Protein AF-A0A2V2ZK84-F1 (afdb_monomer)

Structure (mmCIF, N/CA/C/O backbone)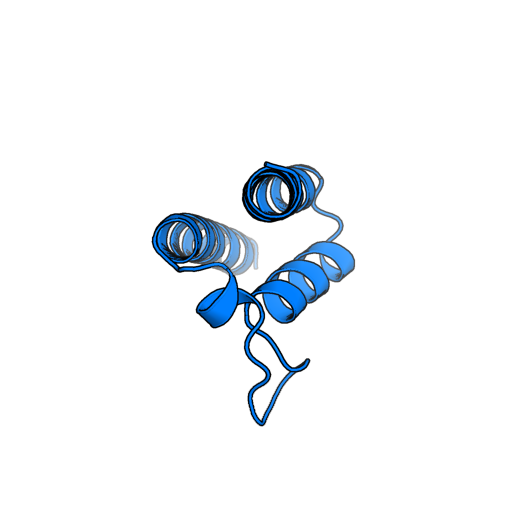:
data_AF-A0A2V2ZK84-F1
#
_entry.id   AF-A0A2V2ZK84-F1
#
loop_
_atom_site.group_PDB
_atom_site.id
_atom_site.type_symbol
_atom_site.label_atom_id
_atom_site.label_alt_id
_atom_site.label_comp_id
_atom_site.label_asym_id
_atom_site.label_entity_id
_atom_site.label_seq_id
_atom_site.pdbx_PDB_ins_code
_atom_site.Cartn_x
_atom_site.Cartn_y
_atom_site.Cartn_z
_atom_site.occupancy
_atom_site.B_iso_or_equiv
_atom_site.auth_seq_id
_atom_site.auth_comp_id
_atom_site.auth_asym_id
_atom_site.auth_atom_id
_atom_site.pdbx_PDB_model_num
ATOM 1 N N . MET A 1 1 ? 12.230 -4.283 -20.300 1.00 66.38 1 MET A N 1
ATOM 2 C CA . MET A 1 1 ? 11.332 -4.839 -19.259 1.00 66.38 1 MET A CA 1
ATOM 3 C C . MET A 1 1 ? 11.795 -4.493 -17.839 1.00 66.38 1 MET A C 1
ATOM 5 O O . MET A 1 1 ? 10.970 -4.053 -17.054 1.00 66.38 1 MET A O 1
ATOM 9 N N . GLN A 1 2 ? 13.095 -4.583 -17.518 1.00 76.12 2 GLN A N 1
ATOM 10 C CA . GLN A 1 2 ? 13.637 -4.231 -16.188 1.00 76.12 2 GLN A CA 1
ATOM 11 C C . GLN A 1 2 ? 13.270 -2.817 -15.691 1.00 76.12 2 GLN A C 1
ATOM 13 O O . GLN A 1 2 ? 13.012 -2.633 -14.506 1.00 76.12 2 GLN A O 1
ATOM 18 N N . THR A 1 3 ? 13.176 -1.829 -16.587 1.00 85.75 3 THR A N 1
ATOM 19 C CA . THR A 1 3 ? 12.797 -0.450 -16.234 1.00 85.75 3 THR A CA 1
ATOM 20 C C . THR A 1 3 ? 11.406 -0.353 -15.605 1.00 85.75 3 THR A C 1
ATOM 22 O O . THR A 1 3 ? 11.229 0.400 -14.655 1.00 85.75 3 THR A O 1
ATOM 25 N N . LEU A 1 4 ? 10.436 -1.140 -16.086 1.00 89.19 4 LEU A N 1
ATOM 26 C CA . LEU A 1 4 ? 9.068 -1.133 -15.556 1.00 89.19 4 LEU A CA 1
ATOM 27 C C . LEU A 1 4 ? 9.000 -1.792 -14.174 1.00 89.19 4 LEU A C 1
ATOM 29 O O . LEU A 1 4 ? 8.338 -1.269 -13.287 1.00 89.19 4 LEU A O 1
ATOM 33 N N . PHE A 1 5 ? 9.750 -2.876 -13.953 1.00 84.88 5 PHE A N 1
ATOM 34 C CA . PHE A 1 5 ? 9.873 -3.480 -12.621 1.00 84.88 5 PHE A CA 1
ATOM 35 C C . PHE A 1 5 ? 10.509 -2.516 -11.616 1.00 84.88 5 PHE A C 1
ATOM 37 O O . PHE A 1 5 ? 10.015 -2.368 -10.502 1.00 84.88 5 PHE A O 1
ATOM 44 N N . ARG A 1 6 ? 11.571 -1.808 -12.022 1.00 86.50 6 ARG A N 1
ATOM 45 C CA . ARG A 1 6 ? 12.213 -0.795 -11.176 1.00 86.50 6 ARG A CA 1
ATOM 46 C C . ARG A 1 6 ? 11.278 0.374 -10.877 1.00 86.50 6 ARG A C 1
ATOM 48 O O . ARG A 1 6 ? 11.242 0.835 -9.743 1.00 86.50 6 ARG A O 1
ATOM 55 N N . TYR A 1 7 ? 10.519 0.831 -11.870 1.00 92.25 7 TYR A N 1
ATOM 56 C CA . TYR A 1 7 ? 9.503 1.861 -11.676 1.00 92.25 7 TYR A CA 1
ATOM 57 C C . TYR A 1 7 ? 8.432 1.409 -10.677 1.00 92.25 7 TYR A C 1
ATOM 59 O O . TYR A 1 7 ? 8.192 2.103 -9.694 1.00 92.25 7 TYR A O 1
ATOM 67 N N . ASN A 1 8 ? 7.872 0.209 -10.862 1.00 89.62 8 ASN A N 1
ATOM 68 C CA . ASN A 1 8 ? 6.880 -0.359 -9.947 1.00 89.62 8 ASN A CA 1
ATOM 69 C C . ASN A 1 8 ? 7.418 -0.462 -8.515 1.00 89.62 8 ASN A C 1
ATOM 71 O O . ASN A 1 8 ? 6.684 -0.196 -7.568 1.00 89.62 8 ASN A O 1
ATOM 75 N N . TRP A 1 9 ? 8.700 -0.799 -8.350 1.00 88.12 9 TRP A N 1
ATOM 76 C CA . TRP A 1 9 ? 9.346 -0.829 -7.039 1.00 88.12 9 TRP A CA 1
ATOM 77 C C . TRP A 1 9 ? 9.423 0.555 -6.388 1.00 88.12 9 TRP A C 1
ATOM 79 O O . TRP A 1 9 ? 9.086 0.695 -5.217 1.00 88.12 9 TRP A O 1
ATOM 89 N N . ILE A 1 10 ? 9.840 1.580 -7.141 1.00 91.38 10 ILE A N 1
ATOM 90 C CA . ILE A 1 10 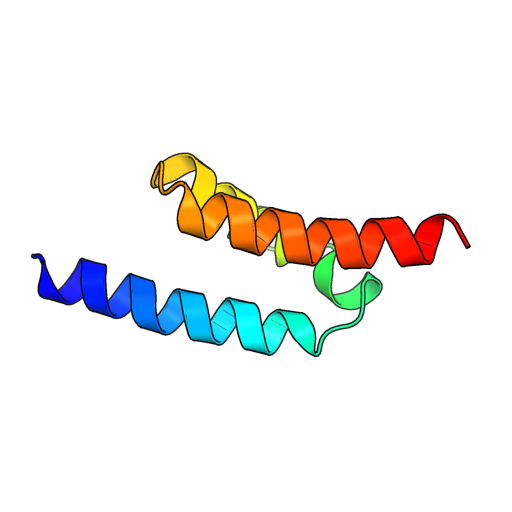? 9.931 2.962 -6.639 1.00 91.38 10 ILE A CA 1
ATOM 91 C C . ILE A 1 10 ? 8.554 3.453 -6.197 1.00 91.38 10 ILE A C 1
ATOM 93 O O . ILE A 1 10 ? 8.405 3.909 -5.067 1.00 91.38 10 ILE A O 1
ATOM 97 N N . VAL A 1 11 ? 7.544 3.281 -7.052 1.00 93.56 11 VAL A N 1
ATOM 98 C CA . VAL A 1 11 ? 6.165 3.662 -6.730 1.00 93.56 11 VAL A CA 1
ATOM 99 C C . VAL A 1 11 ? 5.699 2.923 -5.478 1.00 93.56 11 VAL A C 1
ATOM 101 O O . VAL A 1 11 ? 5.148 3.533 -4.570 1.00 93.56 11 VAL A O 1
ATOM 104 N N . ARG A 1 12 ? 5.970 1.620 -5.359 1.00 91.25 12 ARG A N 1
ATOM 105 C CA . ARG A 1 12 ? 5.555 0.846 -4.183 1.00 91.25 12 ARG A CA 1
ATOM 106 C C . ARG A 1 12 ? 6.183 1.350 -2.879 1.00 91.25 12 ARG A C 1
ATOM 108 O O . ARG A 1 12 ? 5.491 1.394 -1.866 1.00 91.25 12 ARG A O 1
ATOM 115 N N . GLU A 1 13 ? 7.444 1.777 -2.902 1.00 90.56 13 GLU A N 1
ATOM 116 C CA . GLU A 1 13 ? 8.072 2.407 -1.734 1.00 90.56 13 GLU A CA 1
ATOM 117 C C . GLU A 1 13 ? 7.388 3.719 -1.333 1.00 90.56 13 GLU A C 1
ATOM 119 O O . GLU A 1 13 ? 7.216 3.980 -0.141 1.00 90.56 13 GLU A O 1
ATOM 124 N N . GLU A 1 14 ? 6.959 4.530 -2.302 1.00 94.50 14 GLU A N 1
ATOM 125 C CA . GLU A 1 14 ? 6.189 5.752 -2.033 1.00 94.50 14 GLU A CA 1
ATOM 126 C C . GLU A 1 14 ? 4.830 5.427 -1.401 1.00 94.50 14 GLU A C 1
ATOM 128 O O . GLU A 1 14 ? 4.450 6.046 -0.407 1.00 94.50 14 GLU A O 1
ATOM 133 N N . TRP A 1 15 ? 4.143 4.394 -1.898 1.00 93.88 15 TRP A N 1
ATOM 134 C CA . TRP A 1 15 ? 2.889 3.915 -1.310 1.00 93.88 15 TRP A CA 1
ATOM 135 C C . TRP A 1 15 ? 3.060 3.433 0.132 1.00 93.88 15 TRP A C 1
ATOM 137 O O . TRP A 1 15 ? 2.203 3.720 0.967 1.00 93.88 15 TRP A O 1
ATOM 147 N N . TYR A 1 16 ? 4.155 2.735 0.455 1.00 90.94 16 TYR A N 1
ATOM 148 C CA . TYR A 1 16 ? 4.424 2.321 1.835 1.00 90.94 16 TYR A CA 1
ATOM 149 C C . TYR A 1 16 ? 4.603 3.511 2.768 1.00 90.94 16 TYR A C 1
ATOM 151 O O . TYR A 1 16 ? 3.995 3.525 3.834 1.00 90.94 16 TYR A O 1
ATOM 159 N N . ARG A 1 17 ? 5.378 4.521 2.357 1.00 91.50 17 ARG A N 1
ATOM 160 C CA . ARG A 1 17 ? 5.575 5.743 3.152 1.00 91.50 17 ARG A CA 1
ATOM 161 C C . ARG A 1 17 ? 4.267 6.492 3.363 1.00 91.50 17 ARG A C 1
ATOM 163 O O . ARG A 1 17 ? 3.962 6.872 4.482 1.00 91.50 17 ARG A O 1
ATOM 170 N N . TRP A 1 18 ? 3.459 6.627 2.318 1.00 94.44 18 TRP A N 1
ATOM 171 C CA . TRP A 1 18 ? 2.146 7.253 2.443 1.00 94.44 18 TRP A CA 1
ATOM 172 C C . TRP A 1 18 ? 1.221 6.480 3.396 1.00 94.44 18 TRP A C 1
ATOM 174 O O . TRP A 1 18 ? 0.548 7.071 4.236 1.00 94.44 18 TRP A O 1
ATOM 184 N N . CYS A 1 19 ? 1.234 5.145 3.350 1.00 92.62 19 CYS A N 1
ATOM 185 C CA . CYS A 1 19 ? 0.461 4.323 4.285 1.00 92.62 19 CYS A CA 1
ATOM 186 C C . CYS A 1 19 ? 0.942 4.452 5.738 1.00 92.62 19 CYS A C 1
ATOM 188 O O . CYS A 1 19 ? 0.159 4.226 6.663 1.00 92.62 19 CYS A O 1
ATOM 190 N N . GLU A 1 20 ? 2.199 4.841 5.968 1.00 88.44 20 GLU A N 1
ATOM 191 C CA . GLU A 1 20 ? 2.686 5.147 7.311 1.00 88.44 20 GLU A CA 1
ATOM 192 C C . GLU A 1 20 ? 2.024 6.414 7.898 1.00 88.44 20 GLU A C 1
ATOM 194 O O . GLU A 1 20 ? 1.994 6.578 9.114 1.00 88.44 20 GLU A O 1
ATOM 199 N N . GLU A 1 21 ? 1.400 7.270 7.099 1.00 91.38 21 GLU A N 1
ATOM 200 C CA . GLU A 1 21 ? 0.698 8.465 7.594 1.00 91.38 21 GLU A CA 1
ATOM 201 C C . GLU A 1 21 ? -0.790 8.201 7.880 1.00 91.38 21 GLU A C 1
ATOM 203 O O . GLU A 1 21 ? -1.445 8.981 8.571 1.00 91.38 21 GLU A O 1
ATOM 208 N N . LEU A 1 22 ? -1.331 7.086 7.379 1.00 92.19 22 LEU A N 1
ATOM 209 C CA . LEU A 1 22 ? -2.747 6.747 7.504 1.00 92.19 22 LEU A CA 1
ATOM 210 C C . LEU A 1 22 ? -3.101 6.110 8.852 1.00 92.19 22 LEU A C 1
ATOM 212 O O . LEU A 1 22 ? -2.326 5.346 9.438 1.00 92.19 22 LEU A O 1
ATOM 216 N N . SER A 1 23 ? -4.331 6.362 9.304 1.00 91.56 23 SER A N 1
ATOM 217 C CA . SER A 1 23 ? -4.905 5.660 10.450 1.00 91.56 23 SER A CA 1
ATOM 218 C C . SER A 1 23 ? -5.152 4.179 10.131 1.00 91.56 23 SER A C 1
ATOM 220 O O . SER A 1 23 ? -5.290 3.781 8.972 1.00 91.56 23 SER A O 1
ATOM 222 N N . GLU A 1 24 ? -5.229 3.344 11.169 1.00 90.00 24 GLU A N 1
ATOM 223 C CA . GLU A 1 24 ? -5.623 1.938 11.015 1.00 90.00 24 GLU A CA 1
ATOM 224 C C . GLU A 1 24 ? -7.000 1.811 10.353 1.00 90.00 24 GLU A C 1
ATOM 226 O O . GLU A 1 24 ? -7.172 1.004 9.438 1.00 90.00 24 GLU A O 1
ATOM 231 N N . GLU A 1 25 ? -7.955 2.646 10.774 1.00 91.88 25 GLU A N 1
ATOM 232 C CA . GLU A 1 25 ? -9.297 2.657 10.205 1.00 91.88 25 GLU A CA 1
ATOM 233 C C . GLU A 1 25 ? -9.239 2.930 8.700 1.00 91.88 25 GLU A C 1
ATOM 235 O O . GLU A 1 25 ? -9.832 2.188 7.927 1.00 91.88 25 GLU A O 1
ATOM 240 N N . ASP A 1 26 ? -8.472 3.928 8.254 1.00 93.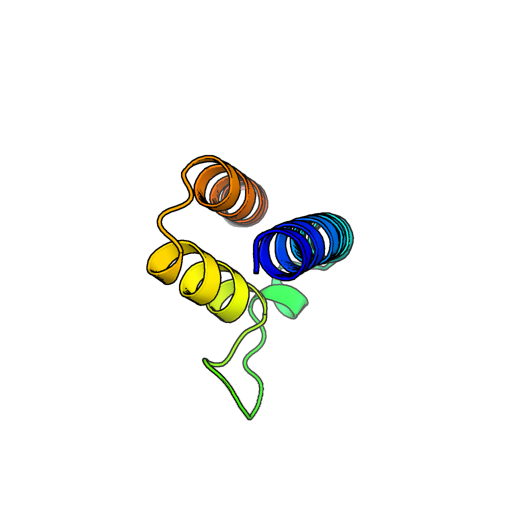38 26 ASP A N 1
ATOM 241 C CA . ASP A 1 26 ? -8.365 4.265 6.831 1.00 93.38 26 ASP A CA 1
ATOM 242 C C . ASP A 1 26 ? -7.693 3.168 5.995 1.00 93.38 26 ASP A C 1
ATOM 244 O O . ASP A 1 26 ? -8.089 2.956 4.8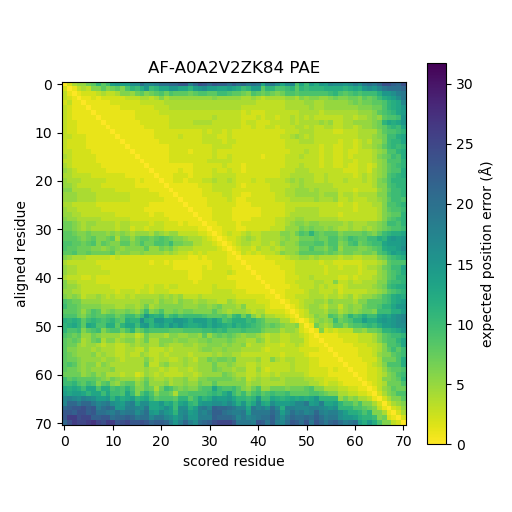39 1.00 93.38 26 ASP A O 1
ATOM 248 N N . LEU A 1 27 ? -6.703 2.476 6.573 1.00 93.44 27 LEU A N 1
ATOM 249 C CA . LEU A 1 27 ? -5.978 1.369 5.939 1.00 93.44 27 LEU A CA 1
ATOM 250 C C . LEU A 1 27 ? -6.844 0.114 5.789 1.00 93.44 27 LEU A C 1
ATOM 252 O O . LEU A 1 27 ? -6.757 -0.570 4.762 1.00 93.44 27 LEU A O 1
ATOM 256 N N . LEU A 1 28 ? -7.666 -0.185 6.799 1.00 92.38 28 LEU A N 1
ATOM 257 C CA . LEU A 1 28 ? -8.537 -1.361 6.851 1.00 92.38 28 LEU A CA 1
ATOM 258 C C . LEU A 1 28 ? -9.937 -1.111 6.282 1.00 92.38 28 LEU A C 1
ATOM 260 O O . LEU A 1 28 ? -10.638 -2.079 5.984 1.00 92.38 28 LEU A O 1
ATOM 264 N N . ARG A 1 29 ? -10.347 0.154 6.107 1.00 94.81 29 ARG A N 1
ATOM 265 C CA . ARG A 1 29 ? -11.684 0.516 5.622 1.00 94.81 29 ARG A CA 1
ATOM 266 C C . ARG A 1 29 ? -11.990 -0.214 4.321 1.00 94.81 29 ARG A C 1
ATOM 268 O O . ARG A 1 29 ? -11.235 -0.119 3.350 1.00 94.81 29 ARG A O 1
ATOM 275 N N . ASN A 1 30 ? -13.130 -0.898 4.311 1.00 95.06 30 ASN A N 1
ATOM 276 C CA . ASN A 1 30 ? -13.622 -1.578 3.126 1.00 95.06 30 ASN A CA 1
ATOM 277 C C . ASN A 1 30 ? -14.077 -0.551 2.079 1.00 95.06 30 ASN A C 1
ATOM 279 O O . ASN A 1 30 ? -14.715 0.454 2.403 1.00 95.06 30 ASN A O 1
ATOM 283 N N . ARG A 1 31 ? -13.735 -0.795 0.820 1.00 95.06 31 ARG A N 1
ATOM 284 C CA . ARG A 1 31 ? -13.965 0.086 -0.323 1.00 95.06 31 ARG A CA 1
ATOM 285 C C . ARG A 1 31 ? -14.481 -0.745 -1.488 1.00 95.06 31 ARG A C 1
ATOM 287 O O . ARG A 1 31 ? -14.129 -1.911 -1.647 1.00 95.06 31 ARG A O 1
ATOM 294 N N . THR A 1 32 ? -15.310 -0.131 -2.322 1.00 95.62 32 THR A N 1
ATOM 295 C CA . THR A 1 32 ? -15.793 -0.776 -3.543 1.00 95.62 32 THR A CA 1
ATOM 296 C C . THR A 1 32 ? -14.665 -0.838 -4.573 1.00 95.62 32 THR A C 1
ATOM 298 O O . THR A 1 32 ? -14.128 0.198 -4.960 1.00 95.62 32 THR A O 1
ATOM 301 N N . GLY A 1 33 ? -14.337 -2.047 -5.036 1.00 87.94 33 GLY A N 1
ATOM 302 C CA . GLY A 1 33 ? -13.317 -2.297 -6.058 1.00 87.94 33 GLY A CA 1
ATOM 303 C C . GLY A 1 33 ? -12.045 -2.962 -5.519 1.00 87.94 33 GLY A C 1
ATOM 304 O O . GLY A 1 33 ? -11.701 -2.852 -4.343 1.00 87.94 33 GLY A O 1
ATOM 305 N N . GLY A 1 34 ? -11.339 -3.674 -6.402 1.00 86.69 34 GLY A N 1
ATOM 306 C CA . GLY A 1 34 ? -10.132 -4.420 -6.038 1.00 86.69 34 GLY A CA 1
ATOM 307 C C . GLY A 1 34 ? -10.405 -5.511 -4.996 1.00 86.69 34 GLY A C 1
ATOM 308 O O . GLY A 1 34 ? -11.432 -6.182 -5.051 1.00 86.69 34 GLY A O 1
ATOM 309 N N . VAL A 1 35 ? -9.481 -5.679 -4.043 1.00 88.94 35 VAL A N 1
ATOM 310 C CA . VAL A 1 35 ? -9.560 -6.690 -2.966 1.00 88.94 35 VAL A CA 1
ATOM 311 C C . VAL A 1 35 ? -10.106 -6.133 -1.638 1.00 88.94 35 VAL A C 1
ATOM 313 O O . VAL A 1 35 ? -9.922 -6.732 -0.581 1.00 88.94 35 VAL A O 1
ATOM 316 N N . GLY A 1 36 ? -10.788 -4.985 -1.666 1.00 92.94 36 GLY A N 1
ATOM 317 C CA . GLY A 1 36 ? -11.571 -4.464 -0.538 1.00 92.94 36 GLY A CA 1
ATOM 318 C C . GLY A 1 36 ? -10.892 -3.376 0.296 1.00 92.94 36 GLY A C 1
ATOM 319 O O . GLY A 1 36 ? -11.524 -2.365 0.570 1.00 92.94 36 GLY A O 1
ATOM 320 N N . SER A 1 37 ? -9.615 -3.495 0.671 1.00 93.81 37 SER A N 1
ATOM 321 C CA . SER A 1 37 ? -8.924 -2.446 1.450 1.00 93.81 37 SER A CA 1
ATOM 322 C C . SER A 1 37 ? -7.541 -2.103 0.900 1.00 93.81 37 SER A C 1
ATOM 324 O O . SER A 1 37 ? -6.959 -2.853 0.108 1.00 93.81 37 SER A O 1
ATOM 326 N N . ILE A 1 38 ? -7.001 -0.953 1.323 1.00 94.00 38 ILE A N 1
ATOM 327 C CA . ILE A 1 38 ? -5.659 -0.498 0.924 1.00 94.00 38 ILE A CA 1
ATOM 328 C C . ILE A 1 38 ? -4.620 -1.518 1.394 1.00 94.00 38 ILE A C 1
ATOM 330 O O . ILE A 1 38 ? -3.801 -1.987 0.602 1.00 94.00 38 ILE A O 1
ATOM 334 N N . LEU A 1 39 ? -4.705 -1.925 2.663 1.00 91.81 39 LEU A N 1
ATOM 335 C CA . LEU A 1 39 ? -3.766 -2.877 3.245 1.00 91.81 39 LEU A CA 1
ATOM 336 C C . LEU A 1 39 ? -3.833 -4.248 2.566 1.00 91.81 39 LEU A C 1
ATOM 338 O O . LEU A 1 39 ? -2.794 -4.846 2.285 1.00 91.81 39 LEU A O 1
ATOM 342 N N . HIS A 1 40 ? -5.039 -4.728 2.253 1.00 91.06 40 HIS A N 1
ATOM 343 C CA . HIS A 1 40 ? -5.205 -6.010 1.573 1.00 91.06 40 HIS A CA 1
ATOM 344 C C . HIS A 1 40 ? -4.657 -5.965 0.141 1.00 91.06 40 HIS A C 1
ATOM 346 O O . HIS A 1 40 ? -4.039 -6.923 -0.314 1.00 91.06 40 HIS A O 1
ATOM 352 N N . THR A 1 41 ? -4.793 -4.826 -0.541 1.00 93.69 41 THR A N 1
ATOM 353 C CA . THR A 1 41 ? -4.239 -4.625 -1.888 1.00 93.69 41 THR A CA 1
ATOM 354 C C . THR A 1 41 ? -2.707 -4.646 -1.879 1.00 93.69 41 THR A C 1
ATOM 356 O O . THR A 1 41 ? -2.087 -5.316 -2.710 1.00 93.69 41 THR A O 1
ATOM 359 N N . LEU A 1 42 ? -2.075 -3.969 -0.913 1.00 89.75 42 LEU A N 1
ATOM 360 C CA . LEU A 1 42 ? -0.620 -4.018 -0.734 1.00 89.75 42 LEU A CA 1
ATOM 361 C C . LEU A 1 42 ? -0.134 -5.431 -0.401 1.00 89.75 42 LEU A C 1
ATOM 363 O O . LEU A 1 42 ? 0.867 -5.873 -0.950 1.00 89.75 42 LEU A O 1
ATOM 367 N N . PHE A 1 43 ? -0.852 -6.166 0.448 1.00 87.00 43 PHE A N 1
ATOM 368 C CA . PHE A 1 43 ? -0.498 -7.552 0.747 1.00 87.00 43 PHE A CA 1
ATOM 369 C C . PHE A 1 43 ? -0.603 -8.452 -0.493 1.00 87.00 43 PHE A C 1
ATOM 371 O O . PHE A 1 43 ? 0.353 -9.149 -0.822 1.00 87.00 43 PHE A O 1
ATOM 378 N N . TYR A 1 44 ? -1.721 -8.377 -1.219 1.00 87.25 44 TYR A N 1
ATOM 379 C CA . TYR A 1 44 ? -1.967 -9.181 -2.417 1.00 87.25 44 TYR A CA 1
ATOM 380 C C . TYR A 1 44 ? -0.900 -8.962 -3.499 1.00 87.25 44 TYR A C 1
ATOM 382 O O . TYR A 1 44 ? -0.363 -9.916 -4.055 1.00 87.25 44 TYR A O 1
ATOM 390 N N . THR A 1 45 ? -0.541 -7.704 -3.774 1.00 84.38 45 THR A N 1
ATOM 391 C CA . THR A 1 45 ? 0.489 -7.382 -4.780 1.00 84.38 45 THR A CA 1
ATOM 392 C C . THR A 1 45 ? 1.876 -7.909 -4.415 1.00 84.38 45 THR A C 1
ATOM 394 O O . THR A 1 45 ? 2.645 -8.277 -5.298 1.00 84.38 45 THR A O 1
ATOM 397 N N . VAL A 1 46 ? 2.205 -7.971 -3.126 1.00 82.81 46 VAL A N 1
ATOM 398 C CA . VAL A 1 46 ? 3.491 -8.487 -2.647 1.00 82.81 46 VAL A CA 1
ATOM 399 C C . VAL A 1 46 ? 3.543 -10.010 -2.651 1.00 82.81 46 VAL A C 1
ATOM 401 O O . VAL A 1 46 ? 4.591 -10.572 -2.973 1.00 82.81 46 VAL A O 1
ATOM 404 N N . ASP A 1 47 ? 2.433 -10.661 -2.305 1.00 78.44 47 ASP A N 1
ATOM 405 C CA . ASP A 1 47 ? 2.310 -12.120 -2.302 1.00 78.44 47 ASP A CA 1
ATOM 406 C C . ASP A 1 47 ? 2.528 -12.698 -3.708 1.00 78.44 47 ASP A C 1
ATOM 408 O O . ASP A 1 47 ? 3.305 -13.633 -3.891 1.00 78.44 47 ASP A O 1
ATOM 412 N N . VAL A 1 48 ? 1.949 -12.052 -4.726 1.00 77.38 48 VAL A N 1
ATOM 413 C CA . VAL A 1 48 ? 2.111 -12.448 -6.135 1.00 77.38 48 VAL A CA 1
ATOM 414 C C . VAL A 1 48 ? 3.536 -12.200 -6.655 1.00 77.38 48 VAL A C 1
ATOM 416 O O . VAL A 1 48 ? 4.042 -12.993 -7.447 1.00 77.38 48 VAL A O 1
ATOM 419 N N . ASP A 1 49 ? 4.207 -11.135 -6.205 1.00 74.94 49 ASP A N 1
ATOM 420 C CA . ASP A 1 49 ? 5.558 -10.777 -6.666 1.00 74.94 49 ASP A CA 1
ATOM 421 C C . ASP A 1 49 ? 6.683 -11.597 -5.997 1.00 74.94 49 ASP A C 1
ATOM 423 O O . ASP A 1 49 ? 7.826 -11.566 -6.460 1.00 74.94 49 ASP A O 1
ATOM 427 N N . GLY A 1 50 ? 6.409 -12.300 -4.889 1.00 73.69 50 GLY A N 1
ATOM 428 C CA . GLY A 1 50 ? 7.393 -13.135 -4.178 1.00 73.69 50 GLY A CA 1
ATOM 429 C C . GLY A 1 50 ? 8.572 -12.369 -3.551 1.00 73.69 50 GLY A C 1
ATOM 430 O O . GLY A 1 50 ? 9.592 -12.961 -3.190 1.00 73.69 50 GLY A O 1
ATOM 431 N N . ALA A 1 51 ? 8.475 -11.044 -3.416 1.00 75.44 51 ALA A N 1
ATOM 432 C CA . ALA A 1 51 ? 9.578 -10.196 -2.969 1.00 75.44 51 ALA A CA 1
ATOM 433 C C . ALA A 1 51 ? 9.662 -10.100 -1.432 1.00 75.44 51 ALA A C 1
ATOM 435 O O . ALA A 1 51 ? 8.885 -9.393 -0.784 1.00 75.44 51 ALA A O 1
ATOM 436 N N . GLY A 1 52 ? 10.672 -10.742 -0.833 1.00 76.75 52 GLY A N 1
ATOM 437 C CA . GLY A 1 52 ? 10.845 -10.801 0.628 1.00 76.75 52 GLY A CA 1
ATOM 438 C C . GLY A 1 52 ? 10.952 -9.440 1.339 1.00 76.75 52 GLY A C 1
ATOM 439 O O . GLY A 1 52 ? 10.404 -9.273 2.428 1.00 76.75 52 GLY A O 1
ATOM 440 N N . TYR A 1 53 ? 11.595 -8.441 0.723 1.00 80.56 53 TYR A N 1
ATOM 441 C CA . TYR A 1 53 ? 11.691 -7.084 1.287 1.00 80.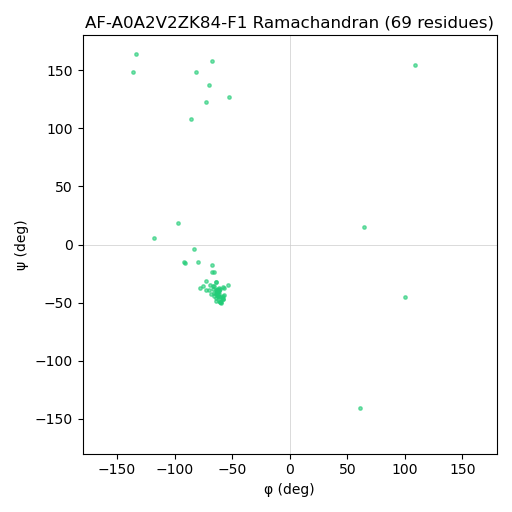56 53 TYR A CA 1
ATOM 442 C C . TYR A 1 53 ? 10.328 -6.380 1.358 1.00 80.56 53 TYR A C 1
ATOM 444 O O . TYR A 1 53 ? 9.985 -5.761 2.365 1.00 80.56 53 TYR A O 1
ATOM 452 N N . ALA A 1 54 ? 9.520 -6.522 0.310 1.00 81.94 54 ALA A N 1
ATOM 453 C CA . ALA A 1 54 ? 8.1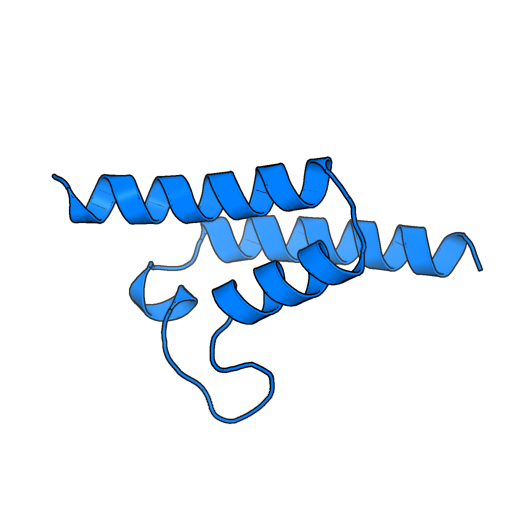85 -5.949 0.262 1.00 81.94 54 ALA A CA 1
ATOM 454 C C . ALA A 1 54 ? 7.262 -6.613 1.302 1.00 81.94 54 ALA A C 1
ATOM 456 O O . ALA A 1 54 ? 6.518 -5.927 2.002 1.00 81.94 54 ALA A O 1
ATOM 457 N N . LEU A 1 55 ? 7.394 -7.931 1.504 1.00 82.56 55 LEU A N 1
ATOM 458 C CA . LEU A 1 55 ? 6.656 -8.648 2.551 1.00 82.56 55 LEU A CA 1
ATOM 459 C C . LEU A 1 55 ? 7.048 -8.160 3.949 1.00 82.56 55 LEU A C 1
ATOM 461 O O . LEU A 1 55 ? 6.190 -8.004 4.818 1.00 82.56 55 LEU A O 1
ATOM 465 N N . TYR A 1 56 ? 8.335 -7.888 4.171 1.00 85.75 56 TYR A N 1
ATOM 466 C CA . TYR A 1 56 ? 8.808 -7.293 5.418 1.00 85.75 56 TYR A CA 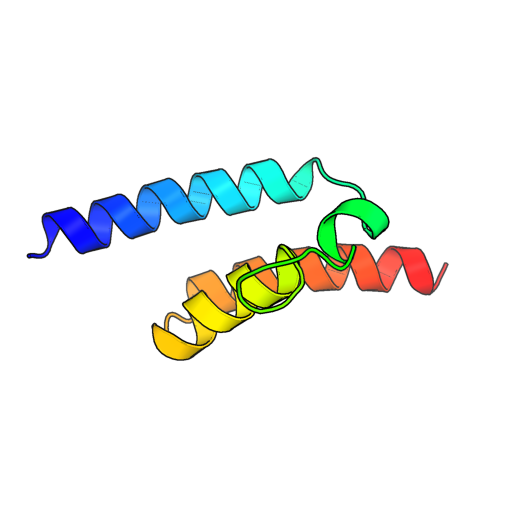1
ATOM 467 C C . TYR A 1 56 ? 8.179 -5.913 5.669 1.00 85.75 56 TYR A C 1
ATOM 469 O O . TYR A 1 56 ? 7.687 -5.673 6.771 1.00 85.75 56 TYR A O 1
ATOM 477 N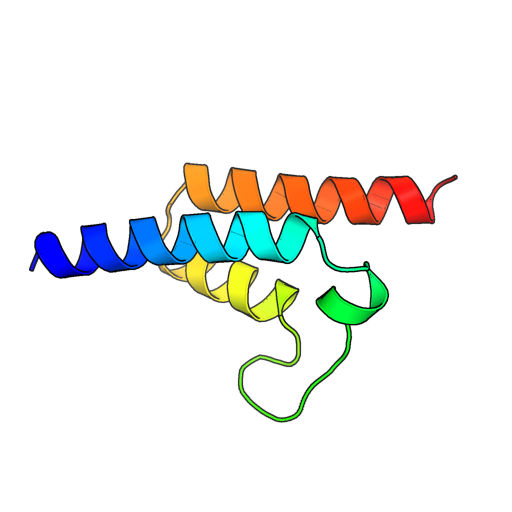 N . LYS A 1 57 ? 8.120 -5.037 4.657 1.00 84.69 57 LYS A N 1
ATOM 478 C CA . LYS A 1 57 ? 7.484 -3.710 4.758 1.00 84.69 57 LYS A CA 1
ATOM 479 C C . LYS A 1 57 ? 6.002 -3.795 5.125 1.00 84.69 57 LYS A C 1
ATOM 481 O O . LYS A 1 57 ? 5.582 -3.170 6.096 1.00 84.69 57 LYS A O 1
ATOM 486 N N . VAL A 1 58 ? 5.230 -4.633 4.433 1.00 83.81 58 VAL A N 1
ATOM 487 C CA . VAL A 1 58 ? 3.801 -4.831 4.745 1.00 83.81 58 VAL A CA 1
ATOM 488 C C . VAL A 1 58 ? 3.615 -5.386 6.164 1.00 83.81 58 VAL A C 1
ATOM 490 O O . VAL A 1 58 ? 2.742 -4.929 6.901 1.00 83.81 58 VAL A O 1
ATOM 493 N N . LYS A 1 59 ? 4.483 -6.305 6.612 1.00 83.81 59 LYS A N 1
ATOM 494 C CA . LYS A 1 59 ? 4.475 -6.804 7.999 1.00 83.81 59 LYS A CA 1
ATOM 495 C C . LYS A 1 59 ? 4.796 -5.721 9.035 1.00 83.81 59 LYS A C 1
ATOM 497 O O . LYS A 1 59 ? 4.274 -5.804 10.143 1.00 83.81 59 LYS A O 1
ATOM 502 N N . GLN A 1 60 ? 5.623 -4.724 8.718 1.00 84.38 60 GLN A N 1
ATOM 503 C CA . GLN A 1 60 ? 5.875 -3.586 9.615 1.00 84.38 60 GLN A CA 1
ATOM 504 C C . GLN A 1 60 ? 4.639 -2.689 9.751 1.00 84.38 60 GLN A C 1
ATOM 506 O O . GLN A 1 60 ? 4.267 -2.343 10.871 1.00 84.38 60 GLN A O 1
ATOM 511 N N . ILE A 1 61 ? 3.945 -2.409 8.643 1.00 83.06 61 ILE A N 1
ATOM 512 C CA . ILE A 1 61 ? 2.665 -1.678 8.656 1.00 83.06 61 ILE A CA 1
ATOM 513 C C . ILE A 1 61 ? 1.631 -2.435 9.510 1.00 83.06 61 ILE A C 1
ATOM 515 O O . ILE A 1 61 ? 0.994 -1.848 10.384 1.00 83.06 61 ILE A O 1
ATOM 519 N N . LEU A 1 62 ? 1.534 -3.759 9.343 1.00 81.31 62 LEU A N 1
ATOM 520 C CA . LEU A 1 62 ? 0.668 -4.621 10.159 1.00 81.31 62 LEU A CA 1
ATOM 521 C C . LEU A 1 62 ? 1.057 -4.640 11.643 1.00 81.31 62 LEU A C 1
ATOM 523 O O . LEU A 1 62 ? 0.187 -4.628 12.509 1.00 81.31 62 LEU A O 1
ATOM 527 N N . ARG A 1 63 ? 2.355 -4.679 11.965 1.00 79.88 63 ARG A N 1
ATOM 528 C CA . ARG A 1 63 ? 2.823 -4.643 13.359 1.00 79.88 63 ARG A CA 1
ATOM 529 C C . ARG A 1 63 ? 2.451 -3.342 14.046 1.00 79.88 63 ARG A C 1
ATOM 531 O O . ARG A 1 63 ? 2.064 -3.389 15.206 1.00 79.88 63 ARG A O 1
ATOM 538 N N . ARG A 1 64 ? 2.527 -2.208 13.346 1.00 77.19 64 ARG A N 1
ATOM 539 C CA . ARG A 1 64 ? 2.070 -0.930 13.899 1.00 77.19 64 ARG A CA 1
ATOM 540 C C . ARG A 1 64 ? 0.599 -0.995 14.297 1.00 77.19 64 ARG A C 1
ATOM 542 O O . ARG A 1 64 ? 0.261 -0.603 15.404 1.00 77.19 64 ARG A O 1
ATOM 549 N N . ILE A 1 65 ?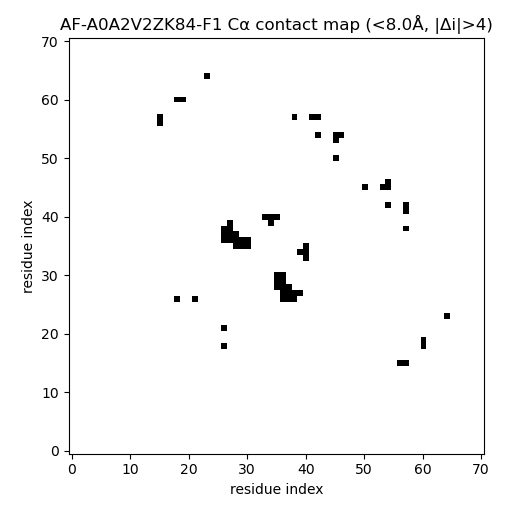 -0.237 -1.533 13.415 1.00 70.19 65 ILE A N 1
ATOM 550 C CA . ILE A 1 65 ? -1.669 -1.736 13.654 1.00 70.19 65 ILE A CA 1
ATOM 551 C C . ILE A 1 65 ? -1.903 -2.648 14.877 1.00 70.19 65 ILE A C 1
ATOM 553 O O . ILE A 1 65 ? -2.609 -2.281 15.811 1.00 70.19 65 ILE A O 1
ATOM 557 N N . LEU A 1 66 ? -1.236 -3.805 14.930 1.00 62.00 66 LEU A N 1
ATOM 558 C CA . LEU A 1 66 ? -1.409 -4.793 16.007 1.00 62.00 66 LEU A CA 1
ATOM 559 C C . LEU A 1 66 ? -0.907 -4.332 17.387 1.00 62.00 66 LEU A C 1
ATOM 561 O O . LEU A 1 66 ? -1.344 -4.875 18.401 1.00 62.00 66 LEU A O 1
ATOM 565 N N . ILE A 1 67 ? 0.029 -3.380 17.445 1.00 57.84 67 ILE A N 1
ATOM 566 C CA . ILE A 1 67 ? 0.505 -2.797 18.710 1.00 57.84 67 ILE A CA 1
ATOM 567 C C . ILE A 1 67 ? -0.538 -1.828 19.285 1.00 57.84 67 ILE A C 1
ATOM 569 O O . ILE A 1 67 ? -0.714 -1.795 20.499 1.00 57.84 67 ILE A O 1
ATOM 573 N N . VAL A 1 68 ? -1.263 -1.092 18.437 1.00 51.75 68 VAL A N 1
ATOM 574 C CA . VAL A 1 68 ? -2.299 -0.134 18.867 1.00 51.75 68 VAL A CA 1
ATOM 575 C C . VAL A 1 68 ? -3.556 -0.844 19.381 1.00 51.75 68 VAL A C 1
ATOM 577 O O . VAL A 1 68 ? -4.191 -0.361 20.306 1.00 51.75 68 VAL A O 1
ATOM 580 N N . THR A 1 69 ? -3.887 -2.024 18.855 1.00 48.56 69 THR A N 1
ATOM 581 C CA . THR A 1 69 ? -5.067 -2.809 19.275 1.00 48.56 69 THR A CA 1
ATOM 582 C C . THR A 1 69 ? -4.854 -3.672 20.529 1.00 48.56 69 THR A C 1
ATOM 584 O O . THR A 1 69 ? -5.795 -4.317 20.990 1.00 48.56 69 THR A O 1
ATOM 587 N N . ARG A 1 70 ? -3.634 -3.720 21.089 1.00 47.62 70 ARG A N 1
ATOM 588 C CA . ARG A 1 70 ? -3.292 -4.497 22.303 1.00 47.62 70 ARG A CA 1
ATOM 589 C C . ARG A 1 70 ? -2.808 -3.648 23.492 1.00 47.62 70 ARG A C 1
ATOM 591 O O . ARG A 1 70 ? -2.388 -4.235 24.490 1.00 47.62 70 ARG A O 1
ATOM 598 N N . ALA A 1 71 ? -2.847 -2.321 23.383 1.00 45.00 71 ALA A N 1
ATOM 599 C CA . ALA A 1 71 ? -2.610 -1.376 24.479 1.00 45.00 71 ALA A CA 1
ATOM 600 C C . ALA A 1 71 ? -3.946 -0.803 24.968 1.00 45.00 71 ALA A C 1
ATOM 602 O O . ALA A 1 71 ? -4.059 -0.574 26.191 1.00 45.00 71 ALA A O 1
#

Nearest PDB structures (foldseek):
  2qe9-assembly1_A  TM=7.956E-01  e=1.692E-03  Bacillus subtilis
  6rw8-assembly1_A  TM=3.170E-01  e=9.118E+00  Xenorhabdus nematophila

Sequence (71 aa):
MQTLFRYNWIVREEWYRWCEELSEEDLLRNRTGGVGSILHTLFYTVDVDGAGYALYKVKQILRRILIVTRA

Mean predicted aligned error: 5.54 Å

pLDDT: mean 84.07, std 11.79, range [45.0, 95.62]

Foldseek 3Di:
DVVVVVVVVVVLVVLLVVLVVDDPCQQQQADPDDPGGNLVNQVVVCVVVVDPVSNVSSVVSVVVVVVVVVD

Secondary structure (DSSP, 8-state):
-HHHHHHHHHHHHHHHHHHHHS-HHHHH---SSTTSSHHHHHHHHHHHHT-HHHHHHHHHHHHHHHHHTT-

Organism: NCBI:txid665099

InterPro domains:
  IPR007837 DNA damage-inducible protein DinB [PF05163] (3-50)
  IPR034660 DinB/YfiT-like putative metalloenzymes [G3DSA:1.20.120.450] (1-60)
  IPR034660 DinB/YfiT-like putative metalloenzymes [SSF109854] (1-50)

Radius of gyration: 12.84 Å; Cα contacts (8 Å, |Δi|>4): 33; chains: 1; bounding box: 29×22×44 Å

Solvent-accessible surface area (backbone atoms only — not comparable to full-atom values): 4153 Å² total; per-residue (Å²): 114,68,66,59,57,52,48,54,50,55,53,50,54,52,53,53,56,55,55,70,74,52,52,63,64,69,36,61,42,78,47,94,64,92,75,32,22,59,52,51,40,56,48,52,59,31,65,76,65,69,42,68,69,56,47,51,52,54,50,51,58,50,48,56,49,58,54,65,78,74,112